Protein AF-A0A969R155-F1 (afdb_monomer)

Structure (mmCIF, N/CA/C/O backbone):
data_AF-A0A969R155-F1
#
_entry.id   AF-A0A969R155-F1
#
loop_
_atom_site.group_PDB
_atom_site.id
_atom_site.type_symbol
_atom_site.label_atom_id
_atom_site.label_alt_id
_atom_site.label_comp_id
_atom_site.label_asym_id
_atom_site.label_entity_id
_atom_site.label_seq_id
_atom_site.pdbx_PDB_ins_code
_atom_site.Cartn_x
_atom_site.Cartn_y
_atom_site.Cartn_z
_atom_site.occupancy
_atom_site.B_iso_or_equiv
_atom_site.auth_seq_id
_atom_site.auth_comp_id
_atom_site.auth_asym_id
_atom_site.auth_atom_id
_atom_site.pdbx_PDB_model_num
ATOM 1 N N . MET A 1 1 ? -6.279 37.270 64.254 1.00 52.25 1 MET A N 1
ATOM 2 C CA . MET A 1 1 ? -6.379 35.948 63.598 1.00 52.25 1 MET A CA 1
ATOM 3 C C . MET A 1 1 ? -4.971 35.497 63.253 1.00 52.25 1 MET A C 1
ATOM 5 O O . MET A 1 1 ? -4.288 36.215 62.535 1.00 52.25 1 MET A O 1
ATOM 9 N N . THR A 1 2 ? -4.490 34.397 63.830 1.00 73.81 2 THR A N 1
ATOM 10 C CA . THR A 1 2 ? -3.133 33.889 63.582 1.00 73.81 2 THR A CA 1
ATOM 11 C C . THR A 1 2 ? -3.184 32.853 62.463 1.00 73.81 2 THR A C 1
ATOM 13 O O . THR A 1 2 ? -3.776 31.786 62.608 1.00 73.81 2 THR A O 1
ATOM 16 N N . LEU A 1 3 ? -2.606 33.194 61.313 1.00 79.19 3 LEU A N 1
ATOM 17 C CA . LEU A 1 3 ? -2.595 32.333 60.133 1.00 79.19 3 LEU A CA 1
ATOM 18 C C . LEU A 1 3 ? -1.643 31.158 60.394 1.00 79.19 3 LEU A C 1
ATOM 20 O O . LEU A 1 3 ? -0.466 31.355 60.709 1.00 79.19 3 LEU A O 1
ATOM 24 N N . LYS A 1 4 ? -2.147 29.920 60.332 1.00 90.44 4 LYS A N 1
ATOM 25 C CA . LYS A 1 4 ? -1.316 28.742 60.608 1.00 90.44 4 LYS A CA 1
ATOM 26 C C . LYS A 1 4 ? -0.326 28.547 59.463 1.00 90.44 4 LYS A C 1
ATOM 28 O O . LYS A 1 4 ? -0.719 28.543 58.301 1.00 90.44 4 LYS A O 1
ATOM 33 N N . ARG A 1 5 ? 0.946 28.282 59.794 1.00 88.88 5 ARG A N 1
ATOM 34 C CA . ARG A 1 5 ? 2.031 27.997 58.828 1.00 88.88 5 ARG A CA 1
ATOM 35 C C . ARG A 1 5 ? 1.602 27.023 57.726 1.00 88.88 5 ARG A C 1
ATOM 37 O O . ARG A 1 5 ? 1.967 27.201 56.573 1.00 88.88 5 ARG A O 1
ATOM 44 N N . ARG A 1 6 ? 0.812 26.008 58.076 1.00 90.25 6 ARG A N 1
ATOM 45 C CA . ARG A 1 6 ? 0.300 25.016 57.127 1.00 90.25 6 ARG A CA 1
ATOM 46 C C . ARG A 1 6 ? -0.645 25.618 56.081 1.00 90.25 6 ARG A C 1
ATOM 48 O O . ARG A 1 6 ? -0.532 25.268 54.919 1.00 90.25 6 ARG A O 1
ATOM 55 N N . GLU A 1 7 ? -1.537 26.523 56.467 1.00 87.62 7 GLU A N 1
ATOM 56 C CA . GLU A 1 7 ? -2.481 27.166 55.539 1.00 87.62 7 GLU A CA 1
ATOM 57 C C . GLU A 1 7 ? -1.774 28.155 54.615 1.00 87.62 7 GLU A C 1
ATOM 59 O O . GLU A 1 7 ? -2.046 28.179 53.418 1.00 87.62 7 GLU A O 1
ATOM 64 N N . PHE A 1 8 ? -0.787 28.885 55.144 1.00 90.06 8 PHE A N 1
ATOM 65 C CA . PHE A 1 8 ? 0.087 29.728 54.332 1.00 90.06 8 PHE A CA 1
ATOM 66 C C . PHE A 1 8 ? 0.848 28.912 53.276 1.00 90.06 8 PHE A C 1
ATOM 68 O O . PHE A 1 8 ? 0.871 29.277 52.103 1.00 90.06 8 PHE A O 1
ATOM 75 N N . LEU A 1 9 ? 1.433 27.776 53.676 1.00 91.00 9 LEU A N 1
ATOM 76 C CA . LEU A 1 9 ? 2.162 26.901 52.756 1.00 91.00 9 LEU A CA 1
ATOM 77 C C . LEU A 1 9 ? 1.242 26.228 51.733 1.00 91.00 9 LEU A C 1
ATOM 79 O O . LEU A 1 9 ? 1.645 26.081 50.584 1.00 91.00 9 LEU A O 1
ATOM 83 N N . TYR A 1 10 ? 0.010 25.869 52.109 1.00 89.06 10 TYR A N 1
ATOM 84 C CA . TYR A 1 10 ? -0.978 25.368 51.151 1.00 89.06 10 TYR A CA 1
ATOM 85 C C . TYR A 1 10 ? -1.358 26.428 50.119 1.00 89.06 10 TYR A C 1
ATOM 87 O O . TYR A 1 10 ? -1.375 26.125 48.931 1.00 89.06 10 TYR A O 1
ATOM 95 N N . PHE A 1 11 ? -1.607 27.667 50.544 1.00 87.69 11 PHE A N 1
ATOM 96 C CA . PHE A 1 11 ? -1.916 28.761 49.625 1.00 87.69 11 PHE A CA 1
ATOM 97 C C . PHE A 1 11 ? -0.748 29.050 48.668 1.00 87.69 11 PHE A C 1
ATOM 99 O O . PHE A 1 11 ? -0.951 29.156 47.458 1.00 87.69 11 PHE A O 1
ATOM 106 N N . LEU A 1 12 ? 0.483 29.112 49.188 1.00 88.25 12 LEU A N 1
ATOM 107 C CA . LEU A 1 12 ? 1.680 29.368 48.383 1.00 88.25 12 LEU A CA 1
ATOM 108 C C . LEU A 1 12 ? 1.985 28.210 47.417 1.00 88.25 12 LEU A C 1
ATOM 110 O O . LEU A 1 12 ? 2.279 28.443 46.249 1.00 88.25 12 LEU A O 1
ATOM 114 N N . GLY A 1 13 ? 1.875 26.963 47.881 1.00 83.69 13 GLY A N 1
ATOM 115 C CA . GLY A 1 13 ? 2.119 25.776 47.061 1.00 83.69 13 GLY A CA 1
ATOM 116 C C . GLY A 1 13 ? 1.057 25.571 45.978 1.00 83.69 13 GLY A C 1
ATOM 117 O O . GLY A 1 13 ? 1.401 25.302 44.829 1.00 83.69 13 GLY A O 1
ATOM 118 N N . ALA A 1 14 ? -0.224 25.751 46.315 1.00 80.38 14 ALA A N 1
ATOM 119 C CA . ALA A 1 14 ? -1.320 25.610 45.357 1.00 80.38 14 ALA A CA 1
ATOM 120 C C . ALA A 1 14 ? -1.286 26.703 44.275 1.00 80.38 14 ALA A C 1
ATOM 122 O O . ALA A 1 14 ? -1.488 26.407 43.099 1.00 80.38 14 ALA A O 1
ATOM 123 N N . SER A 1 15 ? -0.983 27.951 44.650 1.00 76.50 15 SER A N 1
ATOM 124 C CA . SER A 1 15 ? -0.868 29.056 43.687 1.00 76.50 15 SER A CA 1
ATOM 125 C C . SER A 1 15 ? 0.350 28.912 42.769 1.00 76.50 15 SER A C 1
ATOM 127 O O . SER A 1 15 ? 0.208 29.050 41.555 1.00 76.50 15 SER A O 1
ATOM 129 N N . ALA A 1 16 ? 1.523 28.559 43.306 1.00 74.81 16 ALA A N 1
ATOM 130 C CA . ALA A 1 16 ? 2.719 28.320 42.496 1.00 74.81 16 ALA A CA 1
ATOM 131 C C . ALA A 1 16 ? 2.553 27.115 41.549 1.00 74.81 16 ALA A C 1
ATOM 133 O O . ALA A 1 16 ? 2.929 27.195 40.378 1.00 74.81 16 ALA A O 1
ATOM 134 N N . GLY A 1 17 ? 1.934 26.024 42.020 1.00 71.31 17 GLY A N 1
ATOM 135 C CA . GLY A 1 17 ? 1.655 24.839 41.202 1.00 71.31 17 GLY A CA 1
ATOM 136 C C . GLY A 1 17 ? 0.682 25.113 40.051 1.00 71.31 17 GLY A C 1
ATOM 137 O O . GLY A 1 17 ? 0.916 24.662 38.930 1.00 71.31 17 GLY A O 1
ATOM 138 N N . ALA A 1 18 ? -0.368 25.907 40.290 1.00 69.75 18 ALA A N 1
ATOM 139 C CA . ALA A 1 18 ? -1.335 26.274 39.255 1.00 69.75 18 ALA A CA 1
ATOM 140 C C . ALA A 1 18 ? -0.711 27.123 38.130 1.00 69.75 18 ALA A C 1
ATOM 142 O O . ALA A 1 18 ? -1.058 26.941 36.965 1.00 69.75 18 ALA A O 1
ATOM 143 N N . ILE A 1 19 ? 0.230 28.019 38.453 1.00 68.12 19 ILE A N 1
ATOM 144 C CA . ILE A 1 19 ? 0.925 28.845 37.450 1.00 68.12 19 ILE A CA 1
ATOM 145 C C . ILE A 1 19 ? 1.914 27.999 36.635 1.00 68.12 19 ILE A C 1
ATOM 147 O O . ILE A 1 19 ? 1.945 28.111 35.411 1.00 68.12 19 ILE A O 1
ATOM 151 N N . ALA A 1 20 ? 2.677 27.115 37.286 1.00 65.81 20 ALA A N 1
ATOM 152 C CA . ALA A 1 20 ? 3.643 2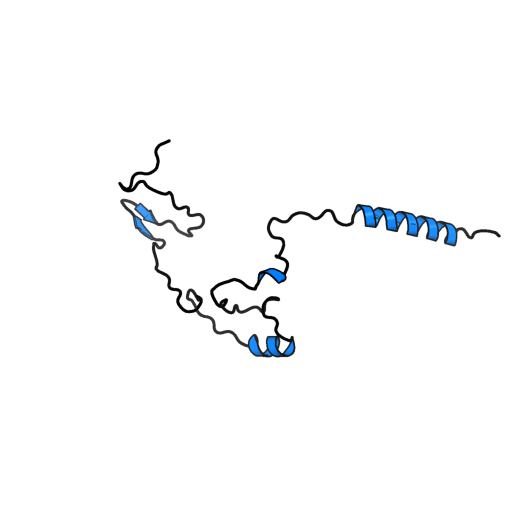6.254 36.602 1.00 65.81 20 ALA A CA 1
ATOM 153 C C . ALA A 1 20 ? 2.973 25.259 35.635 1.00 65.81 20 ALA A C 1
ATOM 155 O O . ALA A 1 20 ? 3.453 25.064 34.520 1.00 65.81 20 ALA A O 1
ATOM 156 N N . LEU A 1 21 ? 1.828 24.679 36.015 1.00 60.72 21 LEU A N 1
ATOM 157 C CA . LEU A 1 21 ? 1.072 23.772 35.141 1.00 60.72 21 LEU A CA 1
ATOM 158 C C . LEU A 1 21 ? 0.391 24.504 33.976 1.00 60.72 21 LEU A C 1
ATOM 160 O O . LEU A 1 21 ? 0.225 23.919 32.911 1.00 60.72 21 LEU A O 1
ATOM 164 N N . LYS A 1 22 ? 0.052 25.790 34.140 1.00 55.97 22 LYS A N 1
ATOM 165 C CA . LYS A 1 22 ? -0.481 26.624 33.052 1.00 55.97 22 LYS A CA 1
ATOM 166 C C . LYS A 1 22 ? 0.603 27.051 32.054 1.00 55.97 22 LYS A C 1
ATOM 168 O O . LYS A 1 22 ? 0.305 27.190 30.878 1.00 55.97 22 LYS A O 1
ATOM 173 N N . ALA A 1 23 ? 1.849 27.212 32.503 1.00 57.00 23 ALA A N 1
ATOM 174 C CA . ALA A 1 23 ? 3.001 27.473 31.632 1.00 57.00 23 ALA A CA 1
ATOM 175 C C . ALA A 1 23 ? 3.484 26.223 30.870 1.00 57.00 23 ALA A C 1
ATOM 177 O O . ALA A 1 23 ? 4.162 26.349 29.859 1.00 57.00 23 ALA A O 1
ATOM 178 N N . CYS A 1 24 ? 3.116 25.024 31.334 1.00 54.12 24 CYS A N 1
ATOM 179 C CA . CYS A 1 24 ? 3.371 23.751 30.649 1.00 54.12 24 CYS A CA 1
ATOM 180 C C . CYS A 1 24 ? 2.136 23.251 29.861 1.00 54.12 24 CYS A C 1
ATOM 182 O O . CYS A 1 24 ? 2.098 22.115 29.391 1.00 54.12 24 CYS A O 1
ATOM 184 N N . GLY A 1 25 ? 1.097 24.087 29.747 1.00 54.47 25 GLY A N 1
ATOM 185 C CA . GLY A 1 25 ? -0.179 23.751 29.128 1.00 54.47 25 GLY A CA 1
ATOM 186 C C . GLY A 1 25 ? -0.345 24.394 27.753 1.00 54.47 25 GLY A C 1
ATOM 187 O O . GLY A 1 25 ? -0.629 25.582 27.665 1.00 54.47 25 GLY A O 1
ATOM 188 N N . GLN A 1 26 ? -0.270 23.546 26.723 1.00 55.34 26 GLN A N 1
ATOM 189 C CA . GLN A 1 26 ? -0.632 23.783 25.317 1.00 55.34 26 GLN A CA 1
ATOM 190 C C . GLN A 1 26 ? 0.321 24.644 24.480 1.00 55.34 26 GLN A C 1
ATOM 192 O O . GLN A 1 26 ? -0.113 25.513 23.731 1.00 55.34 26 GLN A O 1
ATOM 197 N N . GLU A 1 27 ? 1.601 24.279 24.452 1.00 48.69 27 GLU A N 1
ATOM 198 C CA . GLU A 1 27 ? 2.280 24.310 23.155 1.00 48.69 27 GLU A CA 1
ATOM 199 C C . GLU A 1 27 ? 1.658 23.186 22.324 1.00 48.69 27 GLU A C 1
ATOM 201 O O . GLU A 1 27 ? 1.920 21.999 22.543 1.00 48.69 27 GLU A O 1
ATOM 206 N N . THR A 1 28 ? 0.743 23.538 21.422 1.00 49.22 28 THR A N 1
ATOM 207 C CA . THR A 1 28 ? 0.319 22.618 20.372 1.00 49.22 28 THR A CA 1
ATOM 208 C C . THR A 1 28 ? 1.545 22.357 19.511 1.00 49.22 28 THR A C 1
ATOM 210 O O . THR A 1 28 ? 1.828 23.111 18.582 1.00 49.22 28 THR A O 1
ATOM 213 N N . PHE A 1 29 ? 2.300 21.306 19.827 1.00 45.47 29 PHE A N 1
ATOM 214 C CA . PHE A 1 29 ? 3.210 20.713 18.863 1.00 45.47 29 PHE A CA 1
ATOM 215 C C . PHE A 1 29 ? 2.370 20.412 17.624 1.00 45.47 29 PHE A C 1
ATOM 217 O O . PHE A 1 29 ? 1.505 19.533 17.656 1.00 45.47 29 PHE A O 1
ATOM 224 N N . SER A 1 30 ? 2.570 21.182 16.552 1.00 45.88 30 SER A N 1
ATOM 225 C CA . SER A 1 30 ? 1.990 20.868 15.257 1.00 45.88 30 SER A CA 1
ATOM 226 C C . SER A 1 30 ? 2.701 19.616 14.762 1.00 45.88 30 SER A C 1
ATOM 228 O O . SER A 1 30 ? 3.716 19.675 14.070 1.00 45.88 30 SER A O 1
ATOM 230 N N . MET A 1 31 ? 2.206 18.457 15.175 1.00 49.12 31 MET A N 1
ATOM 231 C CA . MET A 1 31 ? 2.519 17.235 14.465 1.00 49.12 31 MET A CA 1
ATOM 232 C C . MET A 1 31 ? 1.953 17.437 13.051 1.00 49.12 31 MET A C 1
ATOM 234 O O . MET A 1 31 ? 0.777 17.786 12.928 1.00 49.12 31 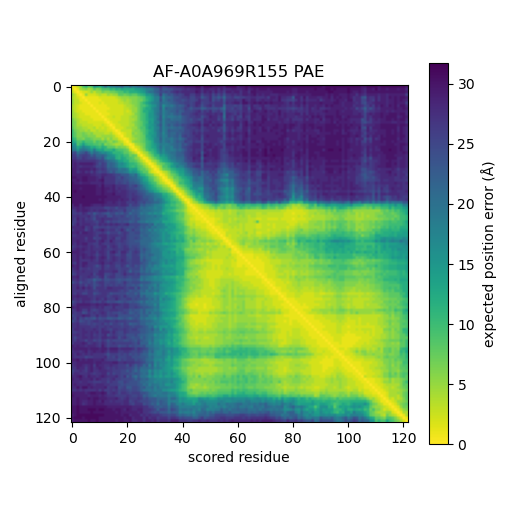MET A O 1
ATOM 238 N N . PRO A 1 32 ? 2.728 17.226 11.973 1.00 52.12 32 PRO A N 1
ATOM 239 C CA . PRO A 1 32 ? 2.202 17.280 10.603 1.00 52.12 32 PRO A CA 1
ATOM 240 C C . PRO A 1 32 ? 1.104 16.227 10.341 1.00 52.12 32 PRO A C 1
ATOM 242 O O . PRO A 1 32 ? 0.503 16.208 9.274 1.00 52.12 32 PRO A O 1
ATOM 245 N N . PHE A 1 33 ? 0.813 15.389 11.341 1.00 54.66 33 PHE A N 1
ATOM 246 C CA . PHE A 1 33 ? -0.243 14.389 11.382 1.00 54.66 33 PHE A CA 1
ATOM 247 C C . PHE A 1 33 ? -1.168 14.621 12.589 1.00 54.66 33 PHE A C 1
ATOM 249 O O . PHE A 1 33 ? -1.318 13.750 13.444 1.00 54.66 33 PHE A O 1
ATOM 256 N N . SER A 1 34 ? -1.768 15.806 12.712 1.00 48.16 34 SER A N 1
ATOM 257 C CA . SER A 1 34 ? -2.956 15.935 13.566 1.00 48.16 34 SER A CA 1
ATOM 258 C C . SER A 1 34 ? -4.099 15.135 12.932 1.00 48.16 34 SER A C 1
ATOM 260 O O . SER A 1 34 ? -4.334 15.298 11.731 1.00 48.16 34 SER A O 1
ATOM 262 N N . PRO A 1 35 ? -4.823 14.284 13.686 1.00 51.50 35 PRO A N 1
ATOM 263 C CA . PRO A 1 35 ? -6.025 13.654 13.161 1.00 51.50 35 PRO A CA 1
ATOM 264 C C . PRO A 1 35 ? -7.010 14.769 12.778 1.00 51.50 35 PRO A C 1
ATOM 266 O O . PRO A 1 35 ? -7.227 15.683 13.581 1.00 51.50 35 PRO A O 1
ATOM 269 N N . PRO A 1 36 ? -7.562 14.767 11.554 1.00 53.53 36 PRO A N 1
ATOM 270 C CA . PRO A 1 36 ? -8.532 15.776 11.168 1.00 53.53 36 PRO A CA 1
ATOM 271 C C . PRO A 1 36 ? -9.745 15.699 12.100 1.00 53.53 36 PRO A C 1
ATOM 273 O O . PRO A 1 36 ? -10.193 14.609 12.455 1.00 53.53 36 PRO A O 1
ATOM 276 N N . ASN A 1 37 ? -10.284 16.863 12.476 1.00 51.06 37 ASN A N 1
ATOM 277 C CA . ASN A 1 37 ? -11.606 16.958 13.090 1.00 51.06 37 ASN A CA 1
ATOM 278 C C . ASN A 1 37 ? -12.605 16.144 12.248 1.00 51.06 37 ASN A C 1
ATOM 280 O O . ASN A 1 37 ? -12.692 16.326 11.028 1.00 51.06 37 ASN A O 1
ATOM 284 N N . SER A 1 38 ? -13.354 15.265 12.914 1.00 51.34 38 SER A N 1
ATOM 285 C CA . SER A 1 38 ? -14.254 14.260 12.331 1.00 51.34 38 SER A CA 1
ATOM 286 C C . SER A 1 38 ? -15.384 14.822 11.454 1.00 51.34 38 SER A C 1
ATOM 288 O O . SER A 1 38 ? -16.072 14.063 10.782 1.00 51.34 38 SER A O 1
ATOM 290 N N . ASP A 1 39 ? -15.545 16.143 11.373 1.00 48.34 39 ASP A N 1
ATOM 291 C CA . ASP A 1 39 ? -16.562 16.802 10.542 1.00 48.34 39 ASP A CA 1
ATOM 292 C C . ASP A 1 39 ? -16.266 16.750 9.028 1.00 48.34 39 ASP A C 1
ATOM 294 O O . ASP A 1 39 ? -17.098 17.153 8.214 1.00 48.34 39 ASP A O 1
ATOM 298 N N . SER A 1 40 ? -15.099 16.234 8.620 1.00 49.81 40 SER A N 1
ATOM 299 C CA . SER A 1 40 ? -14.683 16.163 7.205 1.00 49.81 40 SER A CA 1
ATOM 300 C C . SER A 1 40 ? -14.842 14.781 6.555 1.00 49.81 40 SER A C 1
ATOM 302 O O . SER A 1 40 ? -14.493 14.620 5.386 1.00 49.81 40 SER A O 1
ATOM 304 N N . VAL A 1 41 ? -15.373 13.776 7.263 1.00 52.31 41 VAL A N 1
ATOM 305 C CA . VAL A 1 41 ? -15.494 12.388 6.751 1.00 52.31 41 VAL A CA 1
ATOM 306 C C . VAL A 1 41 ? -16.511 12.267 5.596 1.00 52.31 41 VAL A C 1
ATOM 308 O O . VAL A 1 41 ? -16.510 11.296 4.844 1.00 52.31 41 VAL A O 1
ATOM 311 N N . ASN A 1 42 ? -17.328 13.294 5.356 1.00 55.31 42 ASN A N 1
ATOM 312 C CA . ASN A 1 42 ? -18.449 13.251 4.414 1.00 55.31 42 ASN A CA 1
ATOM 313 C C . ASN A 1 42 ? -18.121 13.425 2.916 1.00 55.31 42 ASN A C 1
ATOM 315 O O . ASN A 1 42 ? -19.009 13.835 2.166 1.00 55.31 42 ASN A O 1
ATOM 319 N N . LYS A 1 43 ? -16.906 13.145 2.414 1.00 67.50 43 LYS A N 1
ATOM 320 C CA . LYS A 1 43 ? -16.684 13.278 0.953 1.00 67.50 43 LYS A CA 1
ATOM 321 C C . LYS A 1 43 ? -15.596 12.428 0.299 1.00 67.50 43 LYS A C 1
ATOM 323 O O . LYS A 1 43 ? -15.005 12.855 -0.690 1.00 67.50 43 LYS A O 1
ATOM 328 N N . ILE A 1 44 ? -15.364 11.212 0.777 1.00 76.94 44 ILE A N 1
ATOM 329 C CA . ILE A 1 44 ? -14.687 10.208 -0.057 1.00 76.94 44 ILE A CA 1
ATOM 330 C C . ILE A 1 44 ? -15.720 9.526 -0.964 1.00 76.94 44 ILE A C 1
ATOM 332 O O . ILE A 1 44 ? -16.812 9.179 -0.524 1.00 76.94 44 ILE A O 1
ATOM 336 N N . SER A 1 45 ? -15.409 9.390 -2.254 1.00 87.56 45 SER A N 1
ATOM 337 C CA . SER A 1 45 ? -16.320 8.836 -3.274 1.00 87.56 45 SER A CA 1
ATOM 338 C C . SER A 1 45 ? -16.384 7.305 -3.283 1.00 87.56 45 SER A C 1
ATOM 340 O O . SER A 1 45 ? -17.035 6.722 -4.146 1.00 87.56 45 SER A O 1
ATOM 342 N N . PHE A 1 46 ? -15.705 6.653 -2.341 1.00 88.94 46 PHE A N 1
ATOM 343 C CA . PHE A 1 46 ? -15.628 5.205 -2.218 1.00 88.94 46 PHE A CA 1
ATOM 344 C C . PHE A 1 46 ? -15.876 4.785 -0.771 1.00 88.94 46 PHE A C 1
ATOM 346 O O . PHE A 1 46 ? -15.656 5.552 0.167 1.00 88.94 46 PHE A O 1
ATOM 353 N N . LYS A 1 47 ? -16.309 3.537 -0.593 1.00 87.88 47 LYS A N 1
ATOM 354 C CA . LYS A 1 47 ? -16.453 2.918 0.722 1.00 87.88 47 LYS A CA 1
ATOM 355 C C . LYS A 1 47 ? -15.091 2.376 1.184 1.00 87.88 47 LYS A C 1
ATOM 357 O O . LYS A 1 47 ? -14.519 1.561 0.459 1.00 87.88 47 LYS A O 1
ATOM 362 N N . PRO A 1 48 ? -14.562 2.788 2.351 1.00 87.31 48 PRO A N 1
ATOM 363 C CA . PRO A 1 48 ? -13.304 2.262 2.872 1.00 87.31 48 PRO A CA 1
ATOM 364 C C . PRO A 1 48 ? -13.306 0.739 3.023 1.00 87.31 48 PRO A C 1
ATOM 366 O O . PRO A 1 48 ? -14.322 0.133 3.374 1.00 87.31 48 PRO A O 1
ATOM 369 N N . VAL A 1 49 ? -12.145 0.129 2.790 1.00 89.31 49 VAL A N 1
ATOM 370 C CA . VAL A 1 49 ? -11.919 -1.295 3.051 1.00 89.31 49 VAL A CA 1
ATOM 371 C C . VAL A 1 49 ? -11.812 -1.515 4.560 1.00 89.31 49 VAL A C 1
ATOM 373 O O . VAL A 1 49 ? -11.094 -0.792 5.250 1.00 89.31 49 VAL A O 1
ATOM 376 N N . ARG A 1 50 ? -12.514 -2.529 5.074 1.00 87.06 50 ARG A N 1
ATOM 377 C CA . ARG A 1 50 ? -12.457 -2.908 6.491 1.00 87.06 50 ARG A CA 1
ATOM 378 C C . ARG A 1 50 ? -11.107 -3.546 6.814 1.00 87.06 50 ARG A C 1
ATOM 380 O O . ARG A 1 50 ? -10.744 -4.556 6.218 1.00 87.06 50 ARG A O 1
ATOM 387 N N . VAL A 1 51 ? -10.416 -2.999 7.806 1.00 88.56 51 VAL A N 1
ATOM 388 C CA . VAL A 1 51 ? -9.157 -3.536 8.343 1.00 88.56 51 VAL A CA 1
ATOM 389 C C . VAL A 1 51 ? -9.416 -4.480 9.533 1.00 88.56 51 VAL A C 1
ATOM 391 O O . VAL A 1 51 ? -10.515 -4.473 10.076 1.00 88.56 51 VAL A O 1
ATOM 394 N N . PRO A 1 52 ? -8.442 -5.297 9.979 1.00 90.00 52 PRO A N 1
ATOM 395 C CA . PRO A 1 52 ? -8.627 -6.197 11.128 1.00 90.00 52 PRO A CA 1
ATOM 396 C C . PRO A 1 52 ? -8.823 -5.485 12.472 1.00 90.00 52 PRO A C 1
ATOM 398 O O . PRO A 1 52 ? -9.234 -6.111 13.447 1.00 90.00 52 PRO A O 1
ATOM 401 N N . MET A 1 53 ? -8.468 -4.201 12.555 1.00 89.12 53 MET A N 1
ATOM 402 C CA . MET A 1 53 ? -8.529 -3.419 13.782 1.00 89.12 53 MET A CA 1
ATOM 403 C C . MET A 1 53 ? -9.660 -2.397 13.688 1.00 89.12 53 MET A C 1
ATOM 405 O O . MET A 1 53 ? -9.684 -1.627 12.733 1.00 89.12 53 MET A O 1
ATOM 409 N N . PRO A 1 54 ? -10.557 -2.336 14.678 1.00 87.69 54 PRO A N 1
ATOM 410 C CA . PRO A 1 54 ? -11.627 -1.355 14.667 1.00 87.69 54 PRO A CA 1
ATOM 411 C C . PRO A 1 54 ? -11.071 0.063 14.772 1.00 87.69 54 PRO A C 1
ATOM 413 O O . PRO A 1 54 ? -10.202 0.340 15.606 1.00 87.69 54 PRO A O 1
ATOM 416 N N . LEU A 1 55 ? -11.596 0.959 13.942 1.00 84.31 55 LEU A N 1
ATOM 417 C CA . LEU A 1 55 ? -11.200 2.360 13.918 1.00 84.31 55 LEU A CA 1
ATOM 418 C C . LEU A 1 55 ? -12.281 3.215 14.577 1.00 84.31 55 LEU A C 1
ATOM 420 O O . LEU A 1 55 ? -13.467 2.905 14.529 1.00 84.31 55 LEU A O 1
ATOM 424 N N . ALA A 1 56 ? -11.878 4.347 15.156 1.00 79.81 56 ALA A N 1
ATOM 425 C CA . ALA A 1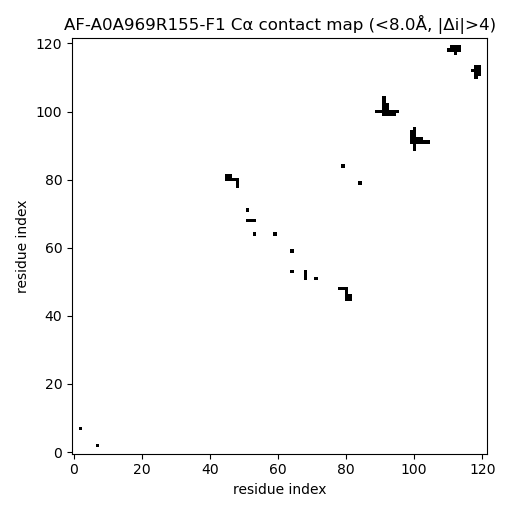 56 ? -12.826 5.309 15.727 1.00 79.81 56 ALA A CA 1
ATOM 426 C C . ALA A 1 56 ? -13.804 5.884 14.681 1.00 79.81 56 ALA A C 1
ATOM 428 O O . ALA A 1 56 ? -14.827 6.441 15.050 1.00 79.81 56 ALA A O 1
ATOM 429 N N . LEU A 1 57 ? -13.475 5.741 13.393 1.00 74.81 57 LEU A N 1
ATOM 430 C CA . LEU A 1 57 ? -14.264 6.191 12.246 1.00 74.81 57 LEU A CA 1
ATOM 431 C C . LEU A 1 57 ? -15.453 5.274 11.920 1.00 74.81 57 LEU A C 1
ATOM 433 O O . LEU A 1 57 ? -16.299 5.662 11.124 1.00 74.81 57 LEU A O 1
ATOM 437 N N . ASP A 1 58 ? -15.508 4.065 12.485 1.00 75.62 58 ASP A N 1
ATOM 438 C CA . ASP A 1 58 ? -16.529 3.073 12.124 1.00 75.62 58 ASP A CA 1
ATOM 439 C C . ASP A 1 58 ? -17.900 3.352 12.773 1.00 75.62 58 ASP A C 1
ATOM 441 O O . ASP A 1 58 ? -18.870 2.671 12.447 1.00 75.62 58 ASP A O 1
ATOM 445 N N . ASP A 1 59 ? -17.985 4.321 13.699 1.00 80.62 59 ASP A N 1
ATOM 446 C CA . ASP A 1 59 ? -19.205 4.725 14.421 1.00 80.62 59 ASP A CA 1
ATOM 447 C C . ASP A 1 59 ? -20.028 3.540 14.984 1.00 80.62 59 ASP A C 1
ATOM 449 O O . ASP A 1 59 ? -21.257 3.573 15.064 1.00 80.62 59 ASP A O 1
ATOM 453 N N . MET A 1 60 ? -19.343 2.470 15.408 1.00 83.44 60 MET A N 1
ATOM 454 C CA . MET A 1 60 ? -19.969 1.261 15.953 1.00 83.44 60 MET A CA 1
ATOM 455 C C . MET A 1 60 ? -20.091 1.314 17.477 1.00 83.44 60 MET A C 1
ATOM 457 O O . MET A 1 60 ? -19.191 1.762 18.191 1.00 83.44 60 MET A O 1
ATOM 461 N N . ALA A 1 61 ? -21.176 0.751 18.013 1.00 90.12 61 ALA A N 1
ATOM 462 C CA . ALA A 1 61 ? -21.278 0.510 19.448 1.00 90.12 61 ALA A CA 1
ATOM 463 C C . ALA A 1 61 ? -20.279 -0.579 19.891 1.00 90.12 61 ALA A C 1
ATOM 465 O O . ALA A 1 61 ? -20.060 -1.569 19.194 1.00 90.12 61 ALA A O 1
ATOM 466 N N . ALA A 1 62 ? -19.735 -0.472 21.108 1.00 88.81 62 ALA A N 1
ATOM 467 C CA . ALA A 1 62 ? -18.694 -1.385 21.602 1.00 88.81 62 ALA A CA 1
ATOM 468 C C . ALA A 1 62 ? -19.088 -2.880 21.588 1.00 88.81 62 ALA A C 1
ATOM 470 O O . ALA A 1 62 ? -18.228 -3.753 21.467 1.00 88.81 62 ALA A O 1
ATOM 471 N N . ALA A 1 63 ? -20.378 -3.197 21.738 1.00 90.44 63 ALA A N 1
ATOM 472 C CA . ALA A 1 63 ? -20.875 -4.571 21.654 1.00 90.44 63 ALA A CA 1
ATOM 473 C C . ALA A 1 63 ? -20.866 -5.105 20.211 1.00 90.44 63 ALA A C 1
ATOM 475 O O . ALA A 1 63 ? -20.470 -6.246 19.978 1.00 90.44 63 ALA A O 1
ATOM 476 N N . GLU A 1 64 ? -21.254 -4.268 19.251 1.00 90.69 64 GLU A N 1
ATOM 477 C CA . GLU A 1 64 ? -21.260 -4.592 17.825 1.00 90.69 64 GLU A CA 1
ATOM 478 C C . GLU A 1 64 ? -19.833 -4.757 17.301 1.00 90.69 64 GLU A C 1
ATOM 480 O O . GLU A 1 64 ? -19.516 -5.763 16.672 1.00 90.69 64 GLU A O 1
ATOM 485 N N . GLN A 1 65 ? -18.936 -3.848 17.683 1.00 90.88 65 GLN A N 1
ATOM 486 C CA . GLN A 1 65 ? -17.514 -3.907 17.360 1.00 90.88 65 GLN A CA 1
ATOM 487 C C . GLN A 1 65 ? -16.878 -5.235 17.805 1.00 90.88 65 GLN A C 1
ATOM 489 O O . GLN A 1 65 ? -16.180 -5.881 17.029 1.00 90.88 65 GLN A O 1
ATOM 494 N N . LYS A 1 66 ? -17.166 -5.705 19.028 1.00 91.06 66 LYS A N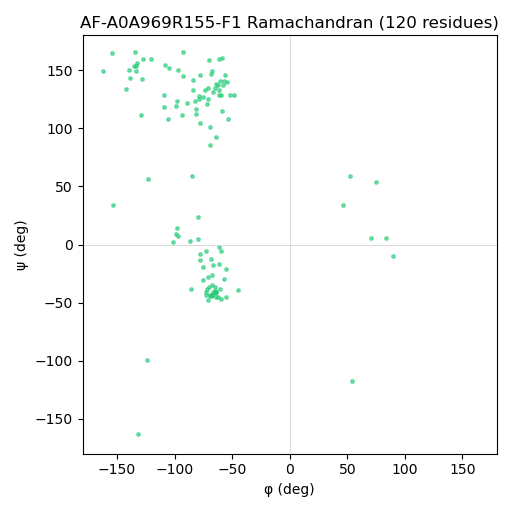 1
ATOM 495 C CA . LYS A 1 66 ? -16.676 -7.012 19.509 1.00 91.06 66 LYS A CA 1
ATOM 496 C C . LYS A 1 66 ? -17.174 -8.174 18.657 1.00 91.06 66 LYS A C 1
ATOM 498 O O . LYS A 1 66 ? -16.429 -9.123 18.445 1.00 91.06 66 LYS A O 1
ATOM 503 N N . SER A 1 67 ? -18.422 -8.112 18.197 1.00 92.25 67 SER A N 1
ATOM 504 C CA . SER A 1 67 ? -18.998 -9.151 17.344 1.00 92.25 67 SER A CA 1
ATOM 505 C C . SER A 1 67 ? -18.383 -9.128 15.944 1.00 92.25 67 SER A C 1
ATOM 507 O O . SER A 1 67 ? -17.969 -10.171 15.441 1.00 92.25 67 SER A O 1
ATOM 509 N N . VAL A 1 68 ? -18.293 -7.949 15.325 1.00 90.81 68 VAL A N 1
ATOM 510 C CA . VAL A 1 68 ? -17.843 -7.766 13.934 1.00 90.81 68 VAL A CA 1
ATOM 511 C C . VAL A 1 68 ? -16.353 -8.052 13.768 1.00 90.81 68 VAL A C 1
ATOM 513 O O . VAL A 1 68 ? -15.961 -8.643 12.765 1.00 90.81 68 VAL A O 1
ATOM 516 N N . TYR A 1 69 ? -15.539 -7.688 14.759 1.00 92.12 69 TYR A N 1
ATOM 517 C CA . TYR A 1 69 ? -14.087 -7.885 14.756 1.00 92.12 69 TYR A CA 1
ATOM 518 C C . TYR A 1 69 ? -13.651 -9.144 15.530 1.00 92.12 69 TYR A C 1
ATOM 520 O O . TYR A 1 69 ? -12.477 -9.305 15.852 1.00 92.12 69 TYR A O 1
ATOM 528 N N . SER A 1 70 ? -14.587 -10.048 15.849 1.00 93.38 70 SER A N 1
ATOM 529 C CA . SER A 1 70 ? -14.285 -11.313 16.544 1.00 93.38 70 SER A CA 1
ATOM 530 C C . SER A 1 70 ? -13.468 -12.288 15.696 1.00 93.38 70 SER A C 1
ATOM 532 O O . SER A 1 70 ? -12.753 -13.134 16.231 1.00 93.38 70 SER A O 1
ATOM 534 N N . THR A 1 71 ? -13.590 -12.179 14.375 1.00 92.44 71 THR A N 1
ATOM 535 C CA . THR A 1 71 ? -12.906 -13.019 13.396 1.00 92.44 71 THR A CA 1
ATOM 536 C C . THR A 1 71 ? -12.442 -12.157 12.232 1.00 92.44 71 THR A C 1
ATOM 538 O O . THR A 1 71 ? -13.054 -11.138 11.908 1.00 92.44 71 THR A O 1
ATOM 541 N N . TYR A 1 72 ? -11.343 -12.567 11.610 1.00 91.06 72 TYR A N 1
ATOM 542 C CA . TYR A 1 72 ? -10.796 -11.911 10.435 1.00 91.06 72 TYR A CA 1
ATOM 543 C C . TYR A 1 72 ? -10.248 -12.970 9.483 1.00 91.06 72 TYR A C 1
ATOM 545 O O . TYR A 1 72 ? -9.551 -13.891 9.911 1.00 91.06 72 TYR A O 1
ATOM 553 N N . GLU A 1 73 ? -10.578 -12.839 8.204 1.00 91.06 73 GLU A N 1
ATOM 554 C CA . GLU A 1 73 ? -10.030 -13.676 7.144 1.00 91.06 73 GLU A CA 1
ATOM 555 C C . GLU A 1 73 ? -8.756 -13.029 6.607 1.00 91.06 73 GLU A C 1
ATOM 557 O O . GLU A 1 73 ? -8.770 -11.884 6.156 1.00 91.06 73 GLU A O 1
ATOM 562 N N . VAL A 1 74 ? -7.645 -13.759 6.677 1.00 92.25 74 VAL A N 1
ATOM 563 C CA . VAL A 1 74 ? -6.368 -13.290 6.142 1.00 92.25 74 VAL A CA 1
ATOM 564 C C . VAL A 1 74 ? -6.350 -13.541 4.641 1.00 92.25 74 VAL A C 1
ATOM 566 O O . VAL A 1 74 ? -6.369 -14.689 4.203 1.00 92.25 74 VAL A O 1
ATOM 569 N N . VAL A 1 75 ? -6.283 -12.457 3.876 1.00 92.00 75 VAL A N 1
ATOM 570 C CA . VAL A 1 75 ? -6.140 -12.472 2.421 1.00 92.00 75 VAL A CA 1
ATOM 571 C C . VAL A 1 75 ? -4.732 -11.980 2.093 1.00 92.00 75 VAL A C 1
ATOM 573 O O . VAL A 1 75 ? -4.384 -10.853 2.437 1.00 92.00 75 VAL A O 1
ATOM 576 N N . ASP A 1 76 ? -3.920 -12.831 1.464 1.00 95.06 76 ASP A N 1
ATOM 577 C CA . ASP A 1 76 ? -2.572 -12.486 0.983 1.00 95.06 76 ASP A CA 1
ATOM 578 C C . ASP A 1 76 ? -2.656 -11.847 -0.413 1.00 95.06 76 ASP A C 1
ATOM 580 O O . ASP A 1 76 ? -2.178 -12.390 -1.407 1.00 95.06 76 ASP A O 1
ATOM 584 N N . ASP A 1 77 ? -3.391 -10.736 -0.493 1.00 93.56 77 ASP A N 1
ATOM 585 C CA . ASP A 1 77 ? -3.642 -9.977 -1.720 1.00 93.56 77 ASP A CA 1
ATOM 586 C C . ASP A 1 77 ? -3.954 -8.505 -1.383 1.00 93.56 77 ASP A C 1
ATOM 588 O O . ASP A 1 77 ? -4.256 -8.147 -0.238 1.00 93.56 77 ASP A O 1
ATOM 592 N N . LEU A 1 78 ? -3.905 -7.632 -2.388 1.00 93.25 78 LEU A N 1
ATOM 593 C CA . LEU A 1 78 ? -4.269 -6.228 -2.264 1.00 93.25 78 LEU A CA 1
ATOM 594 C C . LEU A 1 78 ? -5.797 -6.061 -2.260 1.00 93.25 78 LEU A C 1
ATOM 596 O O . LEU A 1 78 ? -6.453 -6.101 -3.300 1.00 93.25 78 LEU A O 1
ATOM 600 N N . SER A 1 79 ? -6.371 -5.806 -1.083 1.00 92.88 79 SER A N 1
ATOM 601 C CA . SER A 1 79 ? -7.798 -5.496 -0.950 1.00 92.88 79 SER A CA 1
ATOM 602 C C . SER A 1 79 ? -8.093 -4.042 -1.327 1.00 92.88 79 SER A C 1
ATOM 604 O O . SER A 1 79 ? -7.548 -3.111 -0.732 1.00 92.88 79 SER A O 1
ATOM 606 N N . LEU A 1 80 ? -9.023 -3.843 -2.261 1.00 94.25 80 LEU A N 1
ATOM 607 C CA . LEU A 1 80 ? -9.423 -2.532 -2.774 1.00 94.25 80 LEU A CA 1
ATOM 608 C C . LEU A 1 80 ? -10.920 -2.257 -2.542 1.00 94.25 80 LEU A C 1
ATOM 610 O O . LEU A 1 80 ? -11.694 -3.197 -2.347 1.00 94.25 80 LEU A O 1
ATOM 614 N N . PRO A 1 81 ? -11.356 -0.984 -2.571 1.00 94.38 81 PRO A N 1
ATOM 615 C CA . PRO A 1 81 ? -12.774 -0.644 -2.634 1.00 94.38 81 PRO A CA 1
ATOM 616 C C . PRO A 1 81 ? -13.443 -1.186 -3.903 1.00 94.38 81 PRO A C 1
ATOM 618 O O . PRO A 1 81 ? -12.794 -1.435 -4.920 1.00 94.38 81 PRO A O 1
ATOM 621 N N . GLU A 1 82 ? -14.770 -1.300 -3.870 1.00 91.75 82 GLU A N 1
ATOM 622 C CA . GLU A 1 82 ? -15.551 -1.692 -5.045 1.00 91.75 82 GLU A CA 1
ATOM 623 C C . GLU A 1 82 ? -15.256 -0.778 -6.248 1.00 91.75 82 GLU A C 1
ATOM 625 O O . GLU A 1 82 ? -15.166 0.442 -6.112 1.00 91.75 82 GLU A O 1
ATOM 630 N N . SER A 1 83 ? -15.164 -1.374 -7.441 1.00 93.88 83 SER A N 1
ATOM 631 C CA . SER A 1 83 ? -14.846 -0.707 -8.720 1.00 93.88 83 SER A CA 1
ATOM 632 C C . SER A 1 83 ? -13.401 -0.214 -8.897 1.00 93.88 83 SER A C 1
ATOM 634 O O . SER A 1 83 ? -13.111 0.413 -9.914 1.00 93.88 83 SER A O 1
ATOM 636 N N . PHE A 1 84 ? -12.490 -0.506 -7.964 1.00 95.69 84 PHE A N 1
ATOM 637 C CA . PHE A 1 84 ? -11.054 -0.270 -8.143 1.00 95.69 84 PHE A CA 1
ATOM 638 C C . PHE A 1 84 ? -10.342 -1.546 -8.601 1.00 95.69 84 PHE A C 1
ATOM 640 O O . PHE A 1 84 ? -10.745 -2.658 -8.263 1.00 95.69 84 PHE A O 1
ATOM 647 N N . THR A 1 85 ? -9.260 -1.374 -9.356 1.00 97.06 85 THR A N 1
ATOM 648 C CA . THR A 1 85 ? -8.384 -2.454 -9.828 1.00 97.06 85 THR A CA 1
ATOM 649 C C . THR A 1 85 ? -6.925 -2.062 -9.626 1.00 97.06 85 THR A C 1
ATOM 651 O O . THR A 1 85 ? -6.614 -0.892 -9.388 1.00 97.06 85 THR A O 1
ATOM 654 N N . TYR A 1 86 ? -6.025 -3.035 -9.725 1.00 96.81 86 TYR A N 1
ATOM 655 C CA . TYR A 1 86 ? -4.587 -2.802 -9.706 1.00 96.81 86 TYR A CA 1
ATOM 656 C C . TYR A 1 86 ? -3.902 -3.616 -10.801 1.00 96.81 86 TYR A C 1
ATOM 658 O O . TYR A 1 86 ? -4.394 -4.673 -11.188 1.00 96.81 86 TYR A O 1
ATOM 666 N N . ASP A 1 87 ? -2.749 -3.123 -11.247 1.00 97.19 87 ASP A N 1
ATOM 667 C CA . ASP A 1 87 ? -1.852 -3.813 -12.168 1.00 97.19 87 ASP A CA 1
ATOM 668 C C . ASP A 1 87 ? -0.435 -3.823 -11.584 1.00 97.19 87 ASP A C 1
ATOM 670 O O . ASP A 1 87 ? 0.014 -2.844 -10.979 1.00 97.19 87 ASP A O 1
ATOM 674 N N . LEU A 1 88 ? 0.291 -4.924 -11.783 1.00 95.25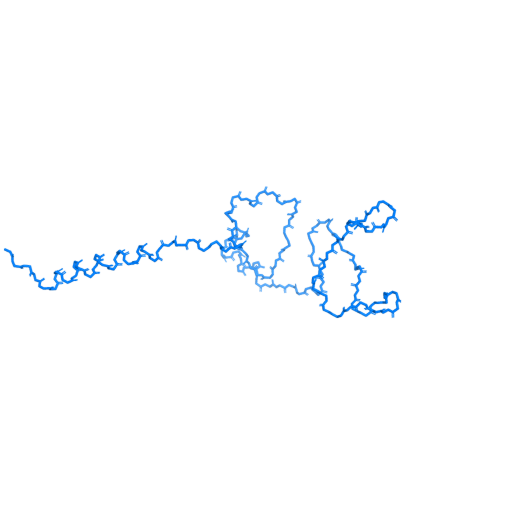 88 LEU A N 1
ATOM 675 C CA . LEU A 1 88 ? 1.703 -5.015 -11.419 1.00 95.25 88 LEU A CA 1
ATOM 676 C C . LEU A 1 88 ? 2.560 -4.362 -12.511 1.00 95.25 88 LEU A C 1
ATOM 678 O O . LEU A 1 88 ? 2.657 -4.879 -13.621 1.00 95.25 88 LEU A O 1
ATOM 682 N N . ILE A 1 89 ? 3.197 -3.235 -12.186 1.00 93.75 89 ILE A N 1
ATOM 683 C CA . ILE A 1 89 ? 4.019 -2.473 -13.145 1.00 93.75 89 ILE A CA 1
ATOM 684 C C . ILE A 1 89 ? 5.458 -3.012 -13.216 1.00 93.75 89 ILE A C 1
ATOM 686 O O . ILE A 1 89 ? 6.051 -3.041 -14.292 1.00 93.75 89 ILE A O 1
ATOM 690 N N . ALA A 1 90 ? 6.025 -3.423 -12.079 1.00 94.81 90 ALA A N 1
ATOM 691 C CA . ALA A 1 90 ? 7.343 -4.048 -11.978 1.00 94.81 90 ALA A CA 1
ATOM 692 C C . ALA A 1 90 ? 7.482 -4.781 -10.635 1.00 94.81 90 ALA A C 1
ATOM 694 O O . ALA A 1 90 ? 6.929 -4.345 -9.624 1.00 94.81 90 ALA A O 1
ATOM 695 N N . ALA A 1 91 ? 8.266 -5.856 -10.619 1.00 96.81 91 ALA A N 1
ATOM 696 C CA . ALA A 1 91 ? 8.643 -6.607 -9.431 1.00 96.81 91 ALA A CA 1
ATOM 697 C C . ALA A 1 91 ? 10.164 -6.771 -9.331 1.00 96.81 91 ALA A C 1
ATOM 699 O O . ALA A 1 91 ? 10.907 -6.658 -10.310 1.00 96.81 91 ALA A O 1
ATOM 700 N N . TRP A 1 92 ? 10.647 -7.055 -8.120 1.00 97.69 92 TRP A N 1
ATOM 701 C CA . TRP A 1 92 ? 12.061 -7.333 -7.882 1.00 97.69 92 TRP A CA 1
ATOM 702 C C . TRP A 1 92 ? 12.584 -8.416 -8.835 1.00 97.69 92 TRP A C 1
ATOM 704 O O . TRP A 1 92 ? 12.032 -9.510 -8.937 1.00 97.69 92 TRP A O 1
ATOM 714 N N . GLY A 1 93 ? 13.696 -8.111 -9.505 1.00 97.31 93 GLY A N 1
ATOM 715 C CA . GLY A 1 93 ? 14.349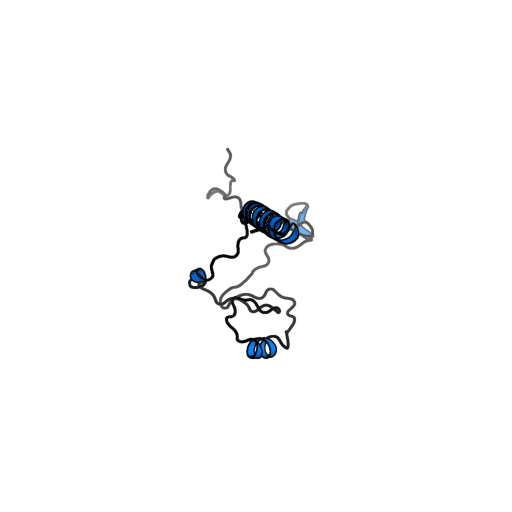 -9.034 -10.424 1.00 97.31 93 GLY A CA 1
ATOM 716 C C . GLY A 1 93 ? 13.857 -8.940 -11.868 1.00 97.31 93 GLY A C 1
ATOM 717 O O . GLY A 1 93 ? 14.538 -9.487 -12.743 1.00 97.31 93 GLY A O 1
ATOM 718 N N . ASP A 1 94 ? 12.776 -8.210 -12.152 1.00 97.75 94 ASP A N 1
ATOM 719 C CA . ASP A 1 94 ? 12.326 -7.961 -13.524 1.00 97.75 94 ASP A CA 1
ATOM 720 C C . ASP A 1 94 ? 13.428 -7.301 -14.352 1.00 97.75 94 ASP A C 1
ATOM 722 O O . ASP A 1 94 ? 14.188 -6.465 -13.860 1.00 97.75 94 ASP A O 1
ATOM 726 N N . LYS A 1 95 ? 13.560 -7.698 -15.621 1.00 96.94 95 LYS A N 1
ATOM 727 C CA . LYS A 1 95 ? 14.615 -7.180 -16.499 1.00 96.94 95 LYS A CA 1
ATOM 728 C C . LYS A 1 95 ? 14.271 -5.763 -16.963 1.00 96.94 95 LYS A C 1
ATOM 730 O O . LYS A 1 95 ? 13.236 -5.556 -17.584 1.00 96.94 95 LYS A O 1
ATOM 735 N N . ILE A 1 96 ? 15.195 -4.823 -16.762 1.00 93.81 96 ILE A N 1
ATOM 736 C CA . ILE A 1 96 ? 15.094 -3.439 -17.246 1.00 93.81 96 ILE A CA 1
ATOM 737 C C . ILE A 1 96 ? 16.385 -3.079 -17.978 1.00 93.81 96 ILE A C 1
ATOM 739 O O . ILE A 1 96 ? 17.457 -2.990 -17.376 1.00 93.81 96 ILE A O 1
ATOM 743 N N . GLY A 1 97 ? 16.292 -2.900 -19.299 1.00 93.06 97 GLY A N 1
ATOM 744 C CA . GLY A 1 97 ? 17.452 -2.670 -20.163 1.00 93.06 97 GLY A CA 1
ATOM 745 C C . GLY A 1 97 ? 18.513 -3.765 -19.992 1.00 93.06 97 GLY A C 1
ATOM 746 O O . GLY A 1 97 ? 18.255 -4.945 -20.251 1.00 93.0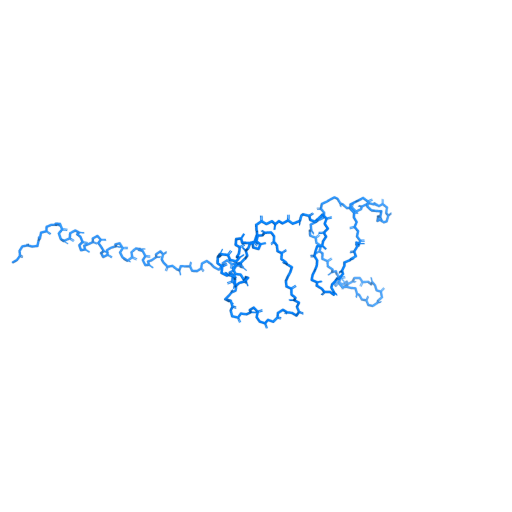6 97 GLY A O 1
ATOM 747 N N . ASN A 1 98 ? 19.697 -3.364 -19.522 1.00 96.12 98 ASN A N 1
ATOM 748 C CA . ASN A 1 98 ? 20.833 -4.252 -19.246 1.00 96.12 98 ASN A CA 1
ATOM 749 C C . ASN A 1 98 ? 20.950 -4.668 -17.765 1.00 96.12 98 ASN A C 1
ATOM 751 O O . ASN A 1 98 ? 21.941 -5.288 -17.387 1.00 96.12 98 ASN A O 1
ATOM 755 N N . SER A 1 99 ? 19.969 -4.325 -16.927 1.00 96.12 99 SER A N 1
ATOM 756 C CA . SER A 1 99 ? 19.957 -4.593 -15.485 1.00 96.12 99 SER A CA 1
ATOM 757 C C . SER A 1 99 ? 18.622 -5.214 -15.042 1.00 96.12 99 SER A C 1
ATOM 759 O O . SER A 1 99 ? 17.866 -5.753 -15.859 1.00 96.12 99 SER A O 1
ATOM 761 N N . ARG A 1 100 ? 18.347 -5.183 -13.734 1.00 97.06 100 ARG A N 1
ATOM 762 C CA . ARG A 1 100 ? 17.123 -5.681 -13.104 1.00 97.06 100 ARG A CA 1
ATOM 763 C C . ARG A 1 100 ? 16.552 -4.688 -12.095 1.00 97.06 100 ARG A C 1
ATOM 765 O O . ARG A 1 100 ? 17.299 -3.899 -11.519 1.00 97.06 100 ARG A O 1
ATOM 772 N N . PHE A 1 101 ? 15.244 -4.756 -11.874 1.00 96.88 101 PHE A N 1
ATOM 773 C CA . PHE A 1 101 ? 14.552 -3.969 -10.859 1.00 96.88 101 PHE A CA 1
ATOM 774 C C . PHE A 1 101 ? 15.024 -4.354 -9.446 1.00 96.88 101 PHE A C 1
ATOM 776 O O . PHE A 1 101 ? 15.238 -5.536 -9.151 1.00 96.88 101 PHE A O 1
ATOM 783 N N . GLY A 1 102 ? 15.226 -3.346 -8.594 1.00 95.81 102 GLY A N 1
ATOM 784 C CA . GLY A 1 102 ? 15.806 -3.494 -7.257 1.00 95.81 102 GLY A CA 1
ATOM 785 C C . GLY A 1 102 ? 14.891 -4.210 -6.262 1.00 95.81 102 GLY A C 1
ATOM 786 O O . GLY A 1 102 ? 13.679 -4.281 -6.446 1.00 95.81 102 GLY A O 1
ATOM 787 N N . TYR A 1 103 ? 15.489 -4.761 -5.205 1.00 97.00 103 TYR A N 1
ATOM 788 C CA . TYR A 1 103 ? 14.759 -5.370 -4.090 1.00 97.00 103 TYR A CA 1
ATOM 789 C C . TYR A 1 103 ? 14.202 -4.297 -3.145 1.00 97.00 103 TYR A C 1
ATOM 791 O O . TYR A 1 103 ? 14.872 -3.292 -2.918 1.00 97.00 103 TYR A O 1
ATOM 799 N N . ASN A 1 104 ? 13.027 -4.560 -2.558 1.00 96.50 104 ASN A N 1
ATOM 800 C CA . ASN A 1 104 ? 12.374 -3.731 -1.538 1.00 96.50 104 ASN A CA 1
ATOM 801 C C . ASN A 1 104 ? 12.240 -2.260 -1.961 1.00 96.50 104 ASN A C 1
ATOM 803 O O . ASN A 1 104 ? 12.803 -1.366 -1.329 1.00 96.50 104 ASN A O 1
ATOM 807 N N . ASN A 1 105 ? 11.549 -2.034 -3.084 1.00 93.81 105 ASN A N 1
ATOM 808 C CA . ASN A 1 105 ? 11.300 -0.687 -3.579 1.00 93.81 105 ASN A CA 1
ATOM 809 C C . ASN A 1 105 ? 10.564 0.141 -2.521 1.00 93.81 105 ASN A C 1
ATOM 811 O O . ASN A 1 105 ? 9.618 -0.327 -1.896 1.00 93.81 105 ASN A O 1
ATOM 815 N N . ASP A 1 106 ? 11.003 1.380 -2.359 1.00 93.50 106 ASP A N 1
ATOM 816 C CA . ASP A 1 106 ? 10.423 2.325 -1.413 1.00 93.50 106 ASP A 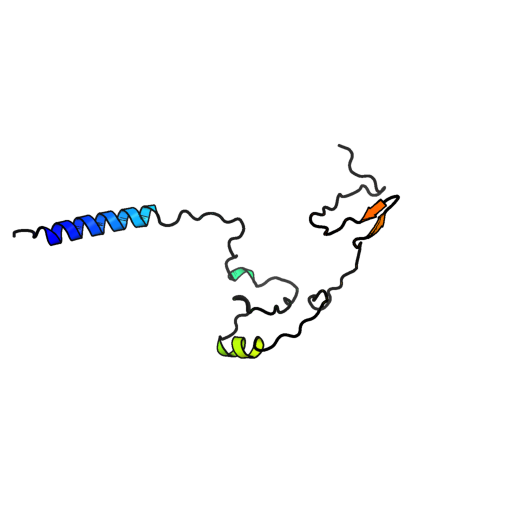CA 1
ATOM 817 C C . ASP A 1 106 ? 10.008 3.569 -2.208 1.00 93.50 106 ASP A C 1
ATOM 819 O O . ASP A 1 106 ? 9.016 3.541 -2.938 1.00 93.50 106 ASP A O 1
ATOM 823 N N . TYR A 1 107 ? 10.829 4.616 -2.188 1.00 93.44 107 TYR A N 1
ATOM 824 C CA . TYR A 1 107 ? 10.542 5.860 -2.886 1.00 93.44 107 TYR A CA 1
ATOM 825 C C . TYR A 1 107 ? 10.423 5.706 -4.414 1.00 93.44 107 TYR A C 1
ATOM 827 O O . TYR A 1 107 ? 11.301 5.147 -5.077 1.00 93.44 107 TYR A O 1
ATOM 835 N N . LEU A 1 108 ? 9.366 6.305 -4.972 1.00 92.12 108 LEU A N 1
ATOM 836 C CA . LEU A 1 108 ? 9.119 6.461 -6.404 1.00 92.12 108 LEU A CA 1
ATOM 837 C C . LEU A 1 108 ? 8.577 7.869 -6.675 1.00 92.12 108 LEU A C 1
ATOM 839 O O .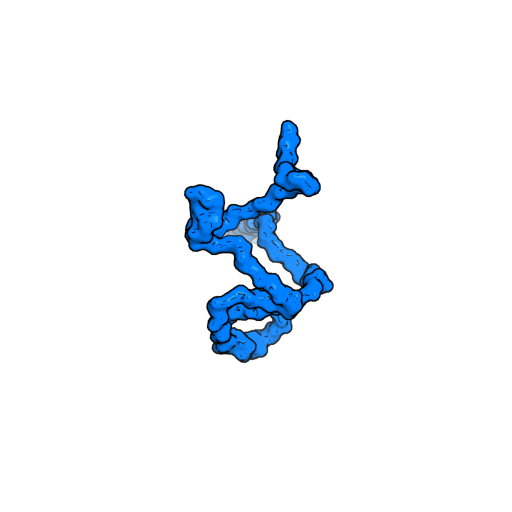 LEU A 1 108 ? 7.765 8.392 -5.910 1.00 92.12 108 LEU A O 1
ATOM 843 N N . SER A 1 109 ? 8.978 8.461 -7.797 1.00 92.44 109 SER A N 1
ATOM 844 C CA . SER A 1 109 ? 8.367 9.676 -8.330 1.00 92.44 109 SER A CA 1
ATOM 845 C C . SER A 1 109 ? 8.099 9.534 -9.823 1.00 92.44 109 SER A C 1
ATOM 847 O O . SER A 1 109 ? 8.815 8.837 -10.543 1.00 92.44 109 SER A O 1
ATOM 849 N N . PHE A 1 110 ? 7.046 10.202 -10.287 1.00 90.50 110 PHE A N 1
ATOM 850 C CA . PHE A 1 110 ? 6.748 10.323 -11.707 1.00 90.50 110 PHE A CA 1
ATOM 851 C C . PHE A 1 110 ? 7.275 11.662 -12.204 1.00 90.50 110 PHE A C 1
ATOM 853 O O . PHE A 1 110 ? 6.904 12.714 -11.682 1.00 90.50 110 PHE A O 1
ATOM 860 N N . ILE A 1 111 ? 8.133 11.617 -13.219 1.00 88.88 111 ILE A N 1
ATOM 861 C CA . ILE A 1 111 ? 8.615 12.809 -13.910 1.00 88.88 111 ILE A CA 1
ATOM 862 C C . ILE A 1 111 ? 7.792 12.946 -15.185 1.00 88.88 111 ILE A C 1
ATOM 864 O O . ILE A 1 111 ? 7.780 12.046 -16.026 1.00 88.88 111 ILE A O 1
ATOM 868 N N . ALA A 1 112 ? 7.074 14.062 -15.304 1.00 89.00 112 ALA A N 1
ATOM 869 C CA . ALA A 1 112 ? 6.331 14.364 -16.514 1.00 89.00 112 ALA A CA 1
ATOM 870 C C . ALA A 1 112 ? 7.303 14.511 -17.690 1.00 89.00 112 ALA A C 1
ATOM 872 O O . ALA A 1 112 ? 8.363 15.127 -17.571 1.00 89.00 112 ALA A O 1
ATOM 873 N N . THR A 1 113 ? 6.924 13.940 -18.825 1.00 89.00 113 THR A N 1
ATOM 874 C CA . THR A 1 113 ? 7.651 14.092 -20.081 1.00 89.00 113 THR A CA 1
ATOM 875 C C . THR A 1 113 ? 6.849 14.972 -21.028 1.00 89.00 113 THR A C 1
ATOM 877 O O . THR A 1 113 ? 5.623 15.077 -20.927 1.00 89.00 113 THR A O 1
ATOM 880 N N . ASN A 1 114 ? 7.549 15.626 -21.947 1.00 87.94 114 ASN A N 1
ATOM 881 C CA . ASN A 1 114 ? 6.940 16.276 -23.095 1.00 87.94 114 ASN A CA 1
ATOM 882 C C . ASN A 1 114 ? 6.153 15.246 -23.930 1.00 87.94 114 ASN A C 1
ATOM 884 O O . ASN A 1 114 ? 6.425 14.046 -23.844 1.00 87.94 114 ASN A O 1
ATOM 888 N N . PRO A 1 115 ? 5.213 15.676 -24.793 1.00 87.19 115 PRO A N 1
ATOM 889 C CA . PRO A 1 115 ? 4.474 14.761 -25.668 1.00 87.19 115 PRO A CA 1
ATOM 890 C C . PRO A 1 115 ? 5.363 13.880 -26.566 1.00 87.19 115 PRO A C 1
ATOM 892 O O . PRO A 1 115 ? 4.911 12.843 -27.040 1.00 87.19 115 PRO A O 1
ATOM 895 N N . ASP A 1 116 ? 6.617 14.283 -26.803 1.00 87.19 116 ASP A N 1
ATOM 896 C CA . ASP A 1 116 ? 7.634 13.526 -27.542 1.00 87.19 116 ASP A CA 1
ATOM 897 C C . ASP A 1 116 ? 8.435 12.532 -26.667 1.00 87.19 116 ASP A C 1
ATOM 899 O O . ASP A 1 116 ? 9.349 11.870 -27.162 1.00 87.19 116 ASP A O 1
ATOM 903 N N . GLY A 1 117 ? 8.094 12.411 -25.379 1.00 75.19 117 GLY A N 1
ATOM 904 C CA . GLY A 1 117 ? 8.683 11.480 -24.416 1.00 75.19 117 GLY A CA 1
ATOM 905 C C . GLY A 1 117 ? 9.982 11.958 -23.763 1.00 75.19 117 GLY A C 1
ATOM 906 O O . GLY A 1 117 ? 10.598 11.193 -23.019 1.00 75.19 117 GLY A O 1
ATOM 907 N N . ARG A 1 118 ? 10.421 13.198 -24.015 1.00 74.31 118 ARG A N 1
ATOM 908 C CA . ARG A 1 118 ? 11.628 13.756 -23.387 1.00 74.31 118 ARG A CA 1
ATOM 909 C C . ARG A 1 118 ? 11.317 14.341 -22.018 1.00 74.31 118 ARG A C 1
ATOM 911 O O . ARG A 1 118 ? 10.269 14.952 -21.821 1.00 74.31 118 ARG A O 1
ATOM 918 N N . VAL A 1 119 ? 12.232 14.159 -21.074 1.00 74.88 119 VAL A N 1
ATOM 919 C CA . VAL A 1 119 ? 12.174 14.846 -19.778 1.00 74.88 119 VAL A CA 1
ATOM 920 C C . VAL A 1 119 ? 12.400 16.345 -20.011 1.00 74.88 119 VAL A C 1
ATOM 922 O O . VAL A 1 119 ? 13.060 16.715 -20.980 1.00 74.88 119 VAL A O 1
ATOM 925 N N . PHE A 1 120 ? 11.810 17.204 -19.178 1.00 65.75 120 PHE A N 1
ATOM 926 C CA . PHE A 1 120 ? 12.099 18.639 -19.208 1.00 65.75 120 PHE A CA 1
ATOM 927 C C . PHE A 1 120 ? 13.597 18.857 -18.952 1.00 65.75 120 PHE A C 1
ATOM 929 O O . PHE A 1 120 ? 14.086 18.512 -17.879 1.00 65.75 120 PHE A O 1
ATOM 936 N N . ASP A 1 121 ? 14.311 19.379 -19.949 1.00 67.81 121 ASP A N 1
ATOM 937 C CA . ASP A 1 121 ? 15.656 19.921 -19.767 1.00 67.81 121 ASP A CA 1
ATOM 938 C C . ASP A 1 121 ? 15.504 21.329 -19.155 1.00 67.81 121 ASP A C 1
ATOM 940 O O . ASP A 1 121 ? 14.722 22.130 -19.678 1.00 67.81 121 ASP A O 1
ATOM 944 N N . ASP A 1 122 ? 16.194 21.597 -18.040 1.00 59.56 122 ASP A N 1
ATOM 945 C CA . ASP A 1 122 ? 16.285 22.929 -17.407 1.00 59.56 122 ASP A CA 1
ATOM 946 C C . ASP A 1 122 ? 16.977 23.968 -18.314 1.00 59.56 122 ASP A C 1
ATOM 948 O O . ASP A 1 122 ? 17.976 23.615 -18.990 1.00 59.56 122 ASP A O 1
#

Sequence (122 aa):
MTLKRREFLYFLGASAGAIALKACGQETFSMPFSPPNSDSVNKISFKPVRVPMPLALDDMAAAEQKSVYSTYEVVDDLSLPESFTYDLIAAWGDKIGNSRFGYNNDYLSFIATNPDGRVFDD

Radius of gyration: 28.79 Å; Cα contacts (8 Å, |Δi|>4): 41; chains: 1; bounding box: 42×50×91 Å

Foldseek 3Di:
DDDDPVNVCCVVVVVVVVVVVVVVPDPPPPPVDDPDDLPPPPDDPFDDDDDLDDDPNPPDDPVVCCVVNVDDDDDPDDDDTPPDDDDDPFDFQPDDDPGTDHPPDDDDDDFDADPVRHGDDD

Solvent-accessible surface area (backbone atoms only — not comparable to full-atom values): 8703 Å² total; per-residue (Å²): 136,85,80,51,72,66,59,55,49,48,54,53,50,53,54,53,50,55,53,54,53,54,75,72,55,74,81,75,75,78,55,98,74,65,81,74,71,77,88,68,73,86,72,69,97,65,65,81,72,87,64,86,63,92,57,90,84,67,80,62,56,75,71,55,46,54,62,68,58,65,64,78,85,89,67,100,65,90,86,67,38,90,95,62,86,87,81,90,88,80,53,65,65,41,80,48,94,97,50,56,41,64,74,85,80,73,93,83,82,87,80,74,50,48,99,88,68,46,66,79,79,132

Mean predicted aligned error: 15.85 Å

pLDDT: mean 81.06, std 16.12, range [45.47, 97.75]

Secondary structure (DSSP, 8-state):
----HHHHHHHHHHHHHHHHHHHTS------TTPPPPGGG-TT-SSPPPPPSS--GGG---HHHHHHHTS-----SS----TT--------TT-EETTEEPPSS-----PPPB-TTS-B---